Protein AF-A0AAU9L2Z6-F1 (afdb_monomer_lite)

InterPro domains:
  IPR029063 S-adenosyl-L-methionine-dependent methyltransferase superfamily [G3DSA:3.40.50.150] (1-72)
  IPR029063 S-adenosyl-L-methionine-dependent methyltransferase superfamily [SSF53335] (2-70)
  IPR051419 Lysine/N-terminal Methyltransferase Superfamily [PTHR12176] (2-71)

Organism: NCBI:txid622444

pLDDT: mean 83.32, std 19.64, range [26.39, 98.0]

Foldseek 3Di:
DQPVVDLVSVLVVCVVDVDADDPPDALVVCVVVCVVPPDLADAEEAEQCRSHCNVVVSVVVRRDHYDYDHSHPDDDPPPPPPDD

Structure (mmCIF, N/CA/C/O backbone):
data_AF-A0AAU9L2Z6-F1
#
_entry.id   AF-A0AAU9L2Z6-F1
#
loop_
_atom_site.group_PDB
_atom_site.id
_atom_site.type_symbol
_atom_site.label_atom_id
_atom_site.label_alt_id
_atom_site.label_comp_id
_atom_site.label_asym_id
_atom_site.label_entity_id
_atom_site.label_seq_id
_atom_site.pdbx_PDB_ins_code
_atom_site.Cartn_x
_atom_site.Cartn_y
_atom_site.Cartn_z
_atom_site.occupancy
_atom_site.B_iso_or_equiv
_atom_site.auth_seq_id
_atom_site.auth_comp_id
_atom_site.auth_asym_id
_atom_site.auth_atom_id
_atom_site.pdbx_PDB_model_num
ATOM 1 N N . MET A 1 1 ? 8.492 -9.402 -24.480 1.00 68.12 1 MET A N 1
ATOM 2 C CA . MET A 1 1 ? 7.687 -9.641 -23.262 1.00 68.12 1 MET A CA 1
ATOM 3 C C . MET A 1 1 ? 8.371 -8.957 -22.091 1.00 68.12 1 MET A C 1
ATOM 5 O O . MET A 1 1 ? 9.596 -9.017 -22.030 1.00 68.12 1 MET A O 1
ATOM 9 N N . ALA A 1 2 ? 7.623 -8.304 -21.202 1.00 81.88 2 ALA A N 1
ATOM 10 C CA . ALA A 1 2 ? 8.190 -7.735 -19.979 1.00 81.88 2 ALA A CA 1
ATOM 11 C C . ALA A 1 2 ? 8.765 -8.843 -19.074 1.00 81.88 2 ALA A C 1
ATOM 13 O O . ALA A 1 2 ? 8.231 -9.952 -19.030 1.00 81.88 2 ALA A O 1
ATOM 14 N N . GLN A 1 3 ? 9.871 -8.556 -18.382 1.00 89.81 3 GLN A N 1
ATOM 15 C CA . GLN A 1 3 ? 10.593 -9.521 -17.541 1.00 89.81 3 GLN A CA 1
ATOM 16 C C . GLN A 1 3 ? 10.290 -9.279 -16.058 1.00 89.81 3 GLN A C 1
ATOM 18 O O . GLN A 1 3 ? 11.191 -8.988 -15.278 1.00 89.81 3 GLN A O 1
ATOM 23 N N . TYR A 1 4 ? 9.021 -9.419 -15.668 1.00 87.81 4 TYR A N 1
ATOM 24 C CA . TYR A 1 4 ? 8.541 -9.090 -14.316 1.00 87.81 4 TYR A CA 1
ATOM 25 C C . TYR A 1 4 ? 9.254 -9.834 -13.175 1.00 87.81 4 TYR A C 1
ATOM 27 O O . TYR A 1 4 ? 9.270 -9.350 -12.050 1.00 87.81 4 TYR A O 1
ATOM 35 N N . GLY A 1 5 ? 9.881 -10.981 -13.454 1.00 86.81 5 GLY A N 1
ATOM 36 C CA . GLY A 1 5 ? 10.657 -11.736 -12.464 1.00 86.81 5 GLY A CA 1
ATOM 37 C C . GLY A 1 5 ? 12.071 -11.206 -12.188 1.00 86.81 5 GLY A C 1
ATOM 38 O O . GLY A 1 5 ? 12.762 -11.778 -11.351 1.00 86.81 5 GLY A O 1
ATOM 39 N N . LYS A 1 6 ? 12.546 -10.168 -12.893 1.00 87.44 6 LYS A N 1
ATOM 40 C CA . LYS A 1 6 ? 13.890 -9.605 -12.687 1.00 87.44 6 LYS A CA 1
ATOM 41 C C . LYS A 1 6 ? 13.836 -8.295 -11.918 1.00 87.44 6 LYS A C 1
ATOM 43 O O . LYS A 1 6 ? 13.117 -7.389 -12.322 1.00 87.44 6 LYS A O 1
ATOM 48 N N . ALA A 1 7 ? 14.689 -8.154 -10.902 1.00 85.50 7 ALA A N 1
ATOM 49 C CA . ALA A 1 7 ? 14.794 -6.911 -10.141 1.00 85.50 7 ALA A CA 1
ATOM 50 C C . ALA A 1 7 ? 15.136 -5.700 -11.050 1.00 85.50 7 ALA A C 1
ATOM 52 O O . ALA A 1 7 ? 14.459 -4.677 -11.063 1.00 85.50 7 ALA A O 1
ATOM 53 N N . SER A 1 8 ? 16.092 -5.875 -11.961 1.00 86.75 8 SER A N 1
ATOM 54 C CA . SER A 1 8 ? 16.503 -4.817 -12.893 1.00 86.75 8 SER A CA 1
ATOM 55 C C . SER A 1 8 ? 15.362 -4.238 -13.740 1.00 86.75 8 SER A C 1
ATOM 57 O O . SER A 1 8 ? 15.429 -3.082 -14.143 1.00 86.75 8 SER A O 1
ATOM 59 N N . TYR A 1 9 ? 14.324 -5.034 -14.037 1.00 88.44 9 TYR A N 1
ATOM 60 C CA . TYR A 1 9 ? 13.185 -4.564 -14.825 1.00 88.44 9 TYR A CA 1
ATOM 61 C C . TYR A 1 9 ? 12.447 -3.437 -14.109 1.00 88.44 9 TYR A C 1
ATOM 63 O O . TYR A 1 9 ? 12.064 -2.458 -14.752 1.00 88.44 9 TYR A O 1
ATOM 71 N N . TRP A 1 10 ? 12.246 -3.553 -12.796 1.00 86.06 10 TRP A N 1
ATOM 72 C CA . TRP A 1 10 ? 11.495 -2.522 -12.106 1.00 86.06 10 TRP A CA 1
ATOM 73 C C . TRP A 1 10 ? 12.346 -1.403 -11.530 1.00 86.06 10 TRP A C 1
ATOM 75 O O . TRP A 1 10 ? 11.826 -0.296 -11.430 1.00 86.06 10 TRP A O 1
ATOM 85 N N . ASP A 1 11 ? 13.639 -1.628 -11.273 1.00 85.19 11 ASP A N 1
ATOM 86 C CA . ASP A 1 11 ? 14.577 -0.516 -11.066 1.00 85.19 11 ASP A CA 1
ATOM 87 C C . ASP A 1 11 ? 14.499 0.446 -12.265 1.00 85.19 11 ASP A C 1
ATOM 89 O O . ASP A 1 11 ? 14.347 1.658 -12.109 1.00 85.19 11 ASP A O 1
ATOM 93 N N . GLU A 1 12 ? 14.507 -0.100 -13.487 1.00 87.38 12 GLU A N 1
ATOM 94 C CA . GLU A 1 12 ? 14.332 0.681 -14.712 1.00 87.38 12 GLU A CA 1
ATOM 95 C C . GLU A 1 12 ? 12.940 1.324 -14.799 1.00 87.38 12 GLU A C 1
ATOM 97 O O . GLU A 1 12 ? 12.832 2.506 -15.137 1.00 87.38 12 GLU A O 1
ATOM 102 N N . ARG A 1 13 ? 11.871 0.573 -14.490 1.00 85.62 13 ARG A N 1
ATOM 103 C CA . ARG A 1 13 ? 10.494 1.088 -14.550 1.00 85.62 13 ARG A CA 1
ATOM 104 C C . ARG A 1 13 ? 10.295 2.284 -13.625 1.00 85.62 13 ARG A C 1
ATOM 106 O O . ARG A 1 13 ? 9.846 3.318 -14.103 1.00 85.62 13 ARG A O 1
ATOM 113 N N . TYR A 1 14 ? 10.650 2.159 -12.350 1.00 82.44 14 TYR A N 1
ATOM 114 C CA . TYR A 1 14 ? 10.433 3.211 -11.355 1.00 82.44 14 TYR A CA 1
ATOM 115 C C . TYR A 1 14 ? 11.405 4.388 -11.497 1.00 82.44 14 TYR A C 1
ATOM 117 O O . TYR A 1 14 ? 11.098 5.489 -11.052 1.00 82.44 14 TYR A O 1
ATOM 125 N N . THR A 1 15 ? 12.546 4.199 -12.170 1.00 83.81 15 THR A N 1
ATOM 126 C CA . THR A 1 15 ? 13.429 5.318 -12.542 1.00 83.81 15 THR A CA 1
ATOM 127 C C . THR A 1 15 ? 12.849 6.146 -13.692 1.00 83.81 15 THR A C 1
ATOM 129 O O . THR A 1 15 ? 13.030 7.361 -13.733 1.00 83.81 15 THR A O 1
ATOM 132 N N . LYS A 1 16 ? 12.177 5.505 -14.655 1.00 84.50 16 LYS A N 1
ATOM 133 C CA . LYS A 1 16 ? 11.625 6.183 -15.841 1.00 84.50 16 LYS A CA 1
ATOM 134 C C . LYS A 1 16 ? 10.238 6.770 -15.617 1.00 84.50 16 LYS A C 1
ATOM 136 O O . LYS A 1 16 ? 9.890 7.750 -16.267 1.00 84.50 16 LYS A O 1
ATOM 141 N N . ASP A 1 17 ? 9.455 6.138 -14.758 1.00 77.94 17 ASP A N 1
ATOM 142 C CA . ASP A 1 17 ? 8.045 6.423 -14.547 1.00 77.94 17 ASP A CA 1
ATOM 143 C C . ASP A 1 17 ? 7.811 6.632 -13.049 1.00 77.94 17 ASP A C 1
ATOM 145 O O . ASP A 1 17 ? 7.746 5.679 -12.268 1.00 77.94 17 ASP A O 1
ATOM 149 N N . SER A 1 18 ? 7.781 7.902 -12.645 1.00 77.19 18 SER A N 1
ATOM 150 C CA . SER A 1 18 ? 7.613 8.312 -11.250 1.00 77.19 18 SER A CA 1
ATOM 151 C C . SER A 1 18 ? 6.146 8.441 -10.840 1.00 77.19 18 SER A C 1
ATOM 153 O O . SER A 1 18 ? 5.864 8.683 -9.664 1.00 77.19 18 SER A O 1
ATOM 155 N N . GLU A 1 19 ? 5.205 8.280 -11.776 1.00 85.12 19 GLU A N 1
ATOM 156 C CA . GLU A 1 19 ? 3.784 8.371 -11.468 1.00 85.12 19 GLU A CA 1
ATOM 157 C C . GLU A 1 19 ? 3.328 7.163 -10.650 1.00 85.12 19 GLU A C 1
ATOM 159 O O . GLU A 1 19 ? 3.639 6.009 -10.953 1.00 85.12 19 GLU A O 1
ATOM 164 N N . GLN A 1 20 ? 2.565 7.436 -9.592 1.00 85.38 20 GLN A N 1
ATOM 165 C CA . GLN A 1 20 ? 2.002 6.397 -8.736 1.00 85.38 20 GLN A CA 1
ATOM 166 C C . GLN A 1 20 ? 1.051 5.507 -9.533 1.00 85.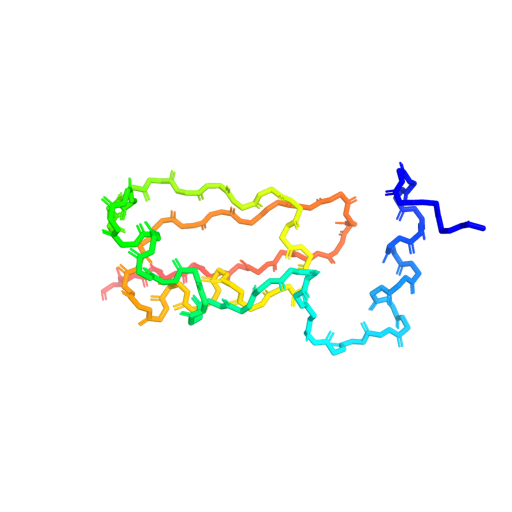38 20 GLN A C 1
ATOM 168 O O . GLN A 1 20 ? 0.091 5.992 -10.140 1.00 85.38 20 GLN A O 1
ATOM 173 N N . PHE A 1 21 ? 1.277 4.197 -9.473 1.00 88.44 21 PHE A N 1
ATO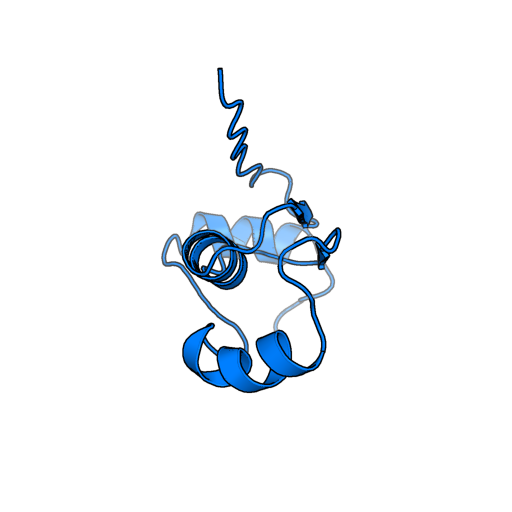M 174 C CA . PHE A 1 21 ? 0.585 3.241 -10.323 1.00 88.44 21 PHE A CA 1
ATOM 175 C C . PHE A 1 21 ? 0.014 2.067 -9.527 1.00 88.44 21 PHE A C 1
ATOM 177 O O . PHE A 1 21 ? 0.694 1.465 -8.699 1.00 88.44 21 PHE A O 1
ATOM 184 N N . ASP A 1 22 ? -1.227 1.698 -9.849 1.00 90.62 22 ASP A N 1
ATOM 185 C CA . ASP A 1 22 ? -1.882 0.496 -9.338 1.00 90.62 22 ASP A CA 1
ATOM 186 C C . ASP A 1 22 ? -2.098 -0.505 -10.468 1.00 90.62 22 ASP A C 1
ATOM 188 O O . ASP A 1 22 ? -2.760 -0.211 -11.461 1.00 90.62 22 ASP A O 1
ATOM 192 N N . TRP A 1 23 ? -1.560 -1.714 -10.300 1.00 91.06 23 TRP A N 1
ATOM 193 C CA . TRP A 1 23 ? -1.636 -2.769 -11.315 1.00 91.06 23 TRP A CA 1
ATOM 194 C C . TRP A 1 23 ? -3.047 -3.293 -11.565 1.00 91.06 23 TRP A C 1
ATOM 196 O O . TRP A 1 23 ? -3.326 -3.776 -12.660 1.00 91.06 23 TRP A O 1
ATOM 206 N N . TYR A 1 24 ? -3.912 -3.243 -10.550 1.00 92.56 24 TYR A N 1
ATOM 207 C CA . TYR A 1 24 ? -5.247 -3.824 -10.623 1.00 92.56 24 TYR A CA 1
ATOM 208 C C . TYR A 1 24 ? -6.347 -2.824 -10.275 1.00 92.56 24 TYR A C 1
ATOM 210 O O . TYR A 1 24 ? -7.127 -2.448 -11.146 1.00 92.56 24 TYR A O 1
ATOM 218 N N . GLN A 1 25 ? -6.435 -2.412 -9.010 1.00 94.88 25 GLN A N 1
ATOM 219 C CA . GLN A 1 25 ? -7.495 -1.537 -8.512 1.00 94.88 25 GLN A CA 1
ATOM 220 C C . GLN A 1 25 ? -6.929 -0.517 -7.529 1.00 94.88 25 GLN A C 1
ATOM 222 O O . GLN A 1 25 ? -5.984 -0.811 -6.799 1.00 94.88 25 GLN A O 1
ATOM 227 N N . ARG A 1 26 ? -7.556 0.662 -7.498 1.00 94.56 26 ARG A N 1
ATOM 228 C CA . ARG A 1 26 ? -7.348 1.677 -6.455 1.00 94.56 26 ARG A CA 1
ATOM 229 C C . ARG A 1 26 ? -8.015 1.244 -5.149 1.00 94.56 26 ARG A C 1
ATOM 231 O O . ARG A 1 26 ? -8.875 0.357 -5.168 1.00 94.56 26 ARG A O 1
ATOM 238 N N . TYR A 1 27 ? -7.675 1.896 -4.032 1.00 96.00 27 TYR A N 1
ATOM 239 C CA . TYR A 1 27 ? -8.243 1.551 -2.727 1.00 96.00 27 TYR A CA 1
ATOM 240 C C . TYR A 1 27 ? -9.771 1.561 -2.733 1.00 96.00 27 TYR A C 1
ATOM 242 O O . TYR A 1 27 ? -10.375 0.617 -2.236 1.00 96.00 27 TYR A O 1
ATOM 250 N N . ASP A 1 28 ? -10.404 2.550 -3.367 1.00 96.62 28 ASP A N 1
ATOM 251 C CA . ASP A 1 28 ? -11.867 2.667 -3.418 1.00 96.62 28 ASP A CA 1
ATOM 252 C C . ASP A 1 28 ? -12.562 1.410 -3.963 1.00 96.62 28 ASP A C 1
ATOM 254 O O . ASP A 1 28 ? -13.609 1.008 -3.451 1.00 96.62 28 ASP A O 1
ATOM 258 N N . GLY A 1 29 ? -11.956 0.743 -4.952 1.00 97.19 29 GLY A N 1
ATOM 259 C CA . GLY A 1 29 ? -12.484 -0.498 -5.527 1.00 97.19 29 GLY A CA 1
ATOM 260 C C . GLY A 1 29 ? -12.335 -1.714 -4.608 1.00 97.19 29 GLY A C 1
ATOM 261 O O . GLY A 1 29 ? -13.080 -2.683 -4.736 1.00 97.19 29 GLY A O 1
ATOM 262 N N . LEU A 1 30 ? -11.393 -1.669 -3.663 1.00 96.62 30 LEU A N 1
ATOM 263 C CA . LEU A 1 30 ? -11.099 -2.752 -2.719 1.00 96.62 30 LEU A CA 1
ATOM 264 C C . LEU A 1 30 ? -11.649 -2.481 -1.313 1.00 96.62 30 LEU A C 1
ATOM 266 O O . LEU A 1 30 ? -11.805 -3.414 -0.526 1.00 96.62 30 LEU A O 1
ATOM 270 N N . LYS A 1 31 ? -11.973 -1.225 -0.995 1.00 97.00 31 LYS A N 1
ATOM 271 C CA . LYS A 1 31 ? -12.293 -0.731 0.348 1.00 97.00 31 LYS A CA 1
ATOM 272 C C . LYS A 1 31 ? -13.373 -1.547 1.043 1.00 97.00 31 LYS A C 1
ATOM 274 O O . LYS A 1 31 ? -13.206 -1.922 2.199 1.00 97.00 31 LYS A O 1
ATOM 279 N N . GLN A 1 32 ? -14.477 -1.835 0.353 1.00 97.44 32 GLN A N 1
ATOM 280 C CA . GLN A 1 32 ? -15.576 -2.603 0.947 1.00 97.44 32 G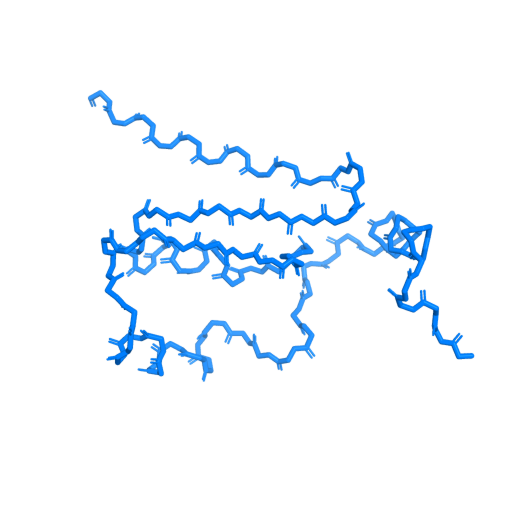LN A CA 1
ATOM 281 C C . GLN A 1 32 ? -15.131 -4.013 1.346 1.00 97.44 32 GLN A C 1
ATOM 283 O O . GLN A 1 32 ? -15.437 -4.463 2.448 1.00 97.44 32 GLN A O 1
ATOM 288 N N . LEU A 1 33 ? -14.362 -4.676 0.480 1.00 97.44 33 LEU A N 1
ATOM 289 C CA . LEU A 1 33 ? -13.855 -6.020 0.729 1.00 97.44 33 LEU A CA 1
ATOM 290 C C . LEU A 1 33 ? -12.819 -6.017 1.860 1.00 97.44 33 LEU 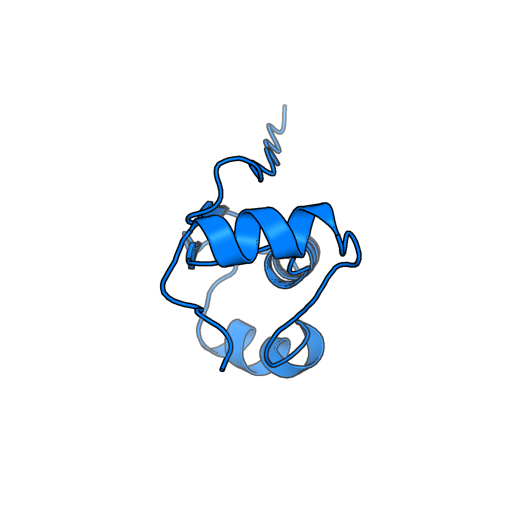A C 1
ATOM 292 O O . LEU A 1 33 ? -12.899 -6.827 2.779 1.00 97.44 33 LEU A O 1
ATOM 296 N N . LEU A 1 34 ? -11.877 -5.074 1.835 1.00 96.69 34 LEU A N 1
ATOM 297 C CA . LEU A 1 34 ? -10.855 -4.941 2.873 1.00 96.69 34 LEU A CA 1
ATOM 298 C C . LEU A 1 34 ? -11.482 -4.657 4.241 1.00 96.69 34 LEU A C 1
ATOM 300 O O . LEU A 1 34 ? -11.113 -5.299 5.218 1.00 96.69 34 LEU A O 1
ATOM 304 N N . ASN A 1 35 ? -12.485 -3.781 4.312 1.00 95.88 35 ASN A N 1
ATOM 305 C CA . ASN A 1 35 ? -13.190 -3.485 5.561 1.00 95.88 35 ASN A CA 1
ATOM 306 C C . ASN A 1 35 ? -14.012 -4.670 6.090 1.00 95.88 35 ASN A C 1
ATOM 308 O O . ASN A 1 35 ? -14.288 -4.729 7.286 1.00 95.88 35 ASN A O 1
ATOM 312 N N . GLN A 1 36 ? -14.403 -5.610 5.226 1.00 98.00 36 GLN A N 1
ATOM 313 C CA . GLN A 1 36 ? -15.124 -6.813 5.637 1.00 98.00 36 GLN A CA 1
ATOM 314 C C . GLN A 1 36 ? -14.205 -7.842 6.311 1.00 98.00 36 GLN A C 1
ATOM 316 O O . GLN A 1 36 ? -14.640 -8.532 7.232 1.00 98.00 36 GLN A O 1
ATOM 321 N N . TYR A 1 37 ? -12.954 -7.958 5.856 1.00 97.69 37 TYR A N 1
ATOM 322 C CA . TYR A 1 37 ? -12.068 -9.061 6.250 1.00 97.69 37 TYR A CA 1
ATOM 323 C C . TYR A 1 37 ? -10.824 -8.641 7.035 1.00 97.69 37 TYR A C 1
ATOM 325 O O . TYR A 1 37 ? -10.205 -9.492 7.667 1.00 97.69 37 TYR A O 1
ATOM 333 N N . VAL A 1 38 ? -10.463 -7.358 7.020 1.00 97.31 38 VAL A N 1
ATOM 334 C CA . VAL A 1 38 ? -9.248 -6.836 7.653 1.00 97.31 38 VAL A CA 1
ATOM 335 C C . VAL A 1 38 ? -9.633 -5.774 8.671 1.00 97.31 38 VAL A C 1
ATOM 337 O O . VAL A 1 38 ? -10.257 -4.762 8.336 1.00 97.31 38 VAL A O 1
ATOM 340 N N . LYS A 1 39 ? -9.243 -5.982 9.927 1.00 97.88 39 LYS A N 1
ATOM 341 C CA . LYS A 1 39 ? -9.478 -5.011 10.995 1.00 97.88 39 LYS A CA 1
ATOM 342 C C . LYS A 1 39 ? -8.462 -3.884 10.888 1.00 97.88 39 LYS A C 1
ATOM 344 O O . LYS A 1 39 ? -7.314 -4.086 10.505 1.00 97.88 39 LYS A O 1
ATOM 349 N N . LYS A 1 40 ? -8.865 -2.690 11.320 1.00 96.75 40 LYS A N 1
ATOM 350 C CA . LYS A 1 40 ? -7.992 -1.507 11.338 1.00 96.75 40 LYS A CA 1
ATOM 351 C C . LYS A 1 40 ? -6.728 -1.695 12.193 1.00 96.75 40 LYS A C 1
ATOM 353 O O . LYS A 1 40 ? -5.696 -1.106 11.893 1.00 96.75 40 LYS A O 1
ATOM 358 N N . THR A 1 41 ? -6.798 -2.555 13.206 1.00 96.31 41 THR A N 1
ATOM 359 C CA . THR A 1 41 ? -5.721 -2.837 14.168 1.00 96.31 41 THR A CA 1
ATOM 360 C C . THR A 1 41 ? -4.822 -4.019 13.784 1.00 96.31 41 THR A C 1
ATOM 362 O O . THR A 1 41 ? -3.842 -4.287 14.498 1.00 96.31 41 THR A O 1
ATOM 365 N N . ASP A 1 42 ? -5.154 -4.739 12.704 1.00 97.12 42 ASP A N 1
ATOM 366 C CA . ASP A 1 42 ? -4.374 -5.883 12.228 1.00 97.12 42 ASP A CA 1
ATOM 367 C C . ASP A 1 42 ? -2.991 -5.428 11.741 1.00 97.12 42 ASP A C 1
ATOM 369 O O . ASP A 1 42 ? -2.822 -4.321 11.231 1.00 97.12 42 ASP A O 1
ATOM 373 N N . CYS A 1 43 ? -1.990 -6.299 11.886 1.00 95.56 43 CYS A N 1
ATOM 374 C CA . CYS A 1 43 ? -0.671 -6.088 11.295 1.00 95.56 43 CYS A CA 1
ATOM 375 C C . CYS A 1 43 ? -0.699 -6.534 9.829 1.00 95.56 43 CYS A C 1
ATOM 377 O O . CYS A 1 43 ? -0.818 -7.727 9.548 1.00 95.56 43 CYS A O 1
ATOM 379 N N . ILE A 1 44 ? -0.573 -5.585 8.905 1.00 95.62 44 ILE A N 1
ATOM 380 C CA . ILE A 1 44 ? -0.721 -5.805 7.466 1.00 95.62 44 ILE A CA 1
ATOM 381 C C . ILE A 1 44 ? 0.648 -5.704 6.789 1.00 95.62 44 ILE A C 1
ATOM 383 O O . ILE A 1 44 ? 1.370 -4.721 6.959 1.00 95.62 44 ILE A O 1
ATOM 387 N N . LEU A 1 45 ? 0.991 -6.714 5.988 1.00 93.88 45 LEU A N 1
ATOM 388 C CA . LEU A 1 45 ? 2.167 -6.713 5.119 1.00 93.88 45 LEU A CA 1
ATOM 389 C C . LEU A 1 45 ? 1.728 -6.528 3.665 1.00 93.88 45 LEU A C 1
ATOM 391 O O . LEU A 1 45 ? 1.010 -7.361 3.115 1.00 93.88 45 LEU A O 1
ATOM 395 N N . MET A 1 46 ? 2.209 -5.465 3.035 1.00 92.62 46 MET A N 1
ATOM 396 C CA . MET A 1 46 ? 2.015 -5.170 1.620 1.00 92.62 46 MET A CA 1
ATOM 397 C C . MET A 1 46 ? 3.244 -5.663 0.854 1.00 92.62 46 MET A C 1
ATOM 399 O O . MET A 1 46 ? 4.277 -4.994 0.816 1.00 92.62 46 MET A O 1
ATOM 403 N N . ALA A 1 47 ? 3.150 -6.867 0.291 1.00 91.62 47 ALA A N 1
ATOM 404 C CA . ALA A 1 47 ? 4.230 -7.477 -0.475 1.00 91.62 47 ALA A CA 1
ATOM 405 C C . ALA A 1 47 ? 4.171 -7.061 -1.950 1.00 91.62 47 ALA A C 1
ATOM 407 O O . ALA A 1 47 ? 3.145 -7.250 -2.599 1.00 91.62 47 ALA A O 1
ATOM 408 N N . GLY A 1 48 ? 5.275 -6.527 -2.475 1.00 90.56 48 GLY A N 1
ATOM 409 C CA . GLY A 1 48 ? 5.312 -5.957 -3.823 1.00 90.56 48 GLY A CA 1
ATOM 410 C C . GLY A 1 48 ? 4.523 -4.650 -3.905 1.00 90.56 48 GLY A C 1
ATOM 411 O O . GLY A 1 48 ? 3.724 -4.467 -4.822 1.00 90.56 48 GLY A O 1
ATOM 412 N N . ALA A 1 49 ? 4.669 -3.787 -2.893 1.00 90.38 49 ALA A N 1
ATOM 413 C CA . ALA A 1 49 ? 3.897 -2.549 -2.778 1.00 90.38 49 ALA A CA 1
ATOM 414 C C . ALA A 1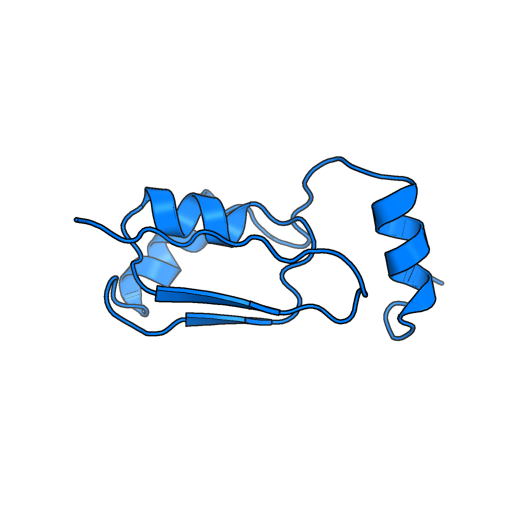 49 ? 4.145 -1.570 -3.943 1.00 90.38 49 ALA A C 1
ATOM 416 O O . ALA A 1 49 ? 3.273 -0.768 -4.282 1.00 90.38 49 ALA A O 1
ATOM 417 N N . GLY A 1 50 ? 5.321 -1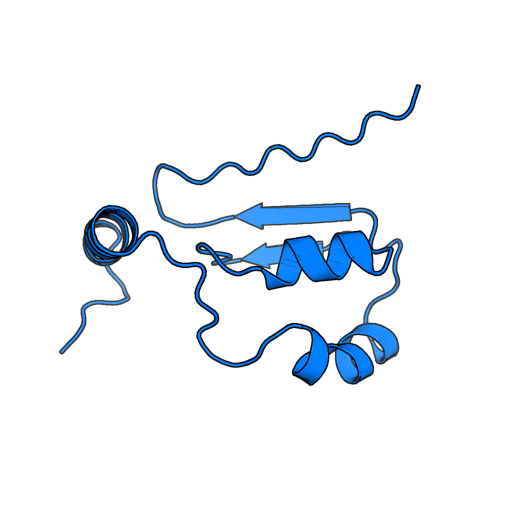.632 -4.565 1.00 89.31 50 GLY A N 1
ATOM 418 C CA . GLY A 1 50 ? 5.749 -0.746 -5.633 1.00 89.31 50 GLY A CA 1
ATOM 419 C C . GLY A 1 50 ? 5.614 0.718 -5.226 1.00 89.31 50 GLY A C 1
ATOM 420 O O . GLY A 1 50 ? 5.929 1.106 -4.103 1.00 89.31 50 GLY A O 1
ATOM 421 N N . ASN A 1 51 ? 5.085 1.525 -6.141 1.00 88.12 51 ASN A N 1
ATOM 422 C CA . ASN A 1 51 ? 4.707 2.917 -5.903 1.00 88.12 51 ASN A CA 1
ATOM 423 C C . ASN A 1 51 ? 3.176 3.105 -5.806 1.00 88.12 51 ASN A C 1
ATOM 425 O O . ASN A 1 51 ? 2.662 4.184 -6.112 1.00 88.12 51 ASN A O 1
ATOM 429 N N . SER A 1 52 ? 2.450 2.050 -5.421 1.00 91.56 52 SER A N 1
ATOM 430 C CA . SER A 1 52 ? 0.998 2.074 -5.225 1.00 91.56 52 SER A CA 1
ATOM 431 C C . SER A 1 52 ? 0.597 3.036 -4.103 1.00 91.56 52 SER A C 1
ATOM 433 O O . SER A 1 52 ? 1.284 3.151 -3.086 1.00 91.56 52 SER A O 1
ATOM 435 N N . ARG A 1 53 ? -0.570 3.676 -4.250 1.00 92.00 53 ARG A N 1
ATOM 436 C CA . ARG A 1 53 ? -1.192 4.476 -3.177 1.00 92.00 53 ARG A CA 1
ATOM 437 C C . ARG A 1 53 ? -2.010 3.655 -2.197 1.00 92.00 53 ARG A C 1
ATOM 439 O O . ARG A 1 53 ? -2.483 4.196 -1.204 1.00 92.00 53 ARG A O 1
ATOM 446 N N . LEU A 1 54 ? -2.201 2.367 -2.465 1.00 94.69 54 LEU A N 1
ATOM 447 C CA . LEU A 1 54 ? -3.125 1.527 -1.718 1.00 94.69 54 LEU A CA 1
ATOM 448 C C . LEU A 1 54 ? -2.841 1.564 -0.211 1.00 94.69 54 LEU A C 1
ATOM 450 O O . LEU A 1 54 ? -3.760 1.757 0.579 1.00 94.69 54 LEU A O 1
ATOM 454 N N . SER A 1 55 ? -1.575 1.436 0.194 1.00 93.19 55 SER A N 1
ATOM 455 C CA . SER A 1 55 ? -1.207 1.457 1.613 1.00 93.19 55 SER A CA 1
ATOM 456 C C . SER A 1 55 ? -1.337 2.845 2.251 1.00 93.19 55 SER A C 1
ATOM 458 O O . SER A 1 55 ? -1.759 2.938 3.401 1.00 93.19 55 SER A O 1
ATOM 460 N N . GLU A 1 56 ? -1.057 3.924 1.514 1.00 93.44 56 GLU A N 1
ATOM 461 C CA . GLU A 1 56 ? -1.287 5.310 1.957 1.00 93.44 56 GLU A CA 1
ATOM 462 C C . GLU A 1 56 ? -2.783 5.570 2.197 1.00 93.44 56 GLU A C 1
ATOM 464 O O . GLU A 1 56 ? -3.179 6.065 3.252 1.00 93.44 56 GLU A O 1
ATOM 469 N N . GLU A 1 57 ? -3.631 5.184 1.245 1.00 96.12 57 GLU A N 1
ATOM 470 C CA . GLU A 1 57 ? -5.084 5.359 1.321 1.00 96.12 57 GLU A CA 1
ATOM 471 C C . GLU A 1 57 ? -5.705 4.493 2.429 1.00 96.12 57 GLU A C 1
ATOM 473 O O . GLU A 1 57 ? -6.611 4.946 3.129 1.00 96.12 57 GLU A O 1
ATOM 478 N N . MET A 1 58 ? -5.167 3.294 2.672 1.00 96.50 58 MET A N 1
ATOM 479 C CA . MET A 1 58 ? -5.538 2.476 3.829 1.00 96.50 58 MET A CA 1
ATOM 480 C C . MET A 1 58 ? -5.179 3.160 5.156 1.00 96.50 58 MET A C 1
ATOM 482 O O . MET A 1 58 ? -6.012 3.210 6.062 1.00 96.50 58 MET A O 1
ATOM 486 N N . VAL A 1 59 ? -3.979 3.731 5.286 1.00 95.81 59 VAL A N 1
ATOM 487 C CA . VAL A 1 59 ? -3.604 4.491 6.493 1.00 95.81 59 VAL A CA 1
ATOM 488 C C . VAL A 1 59 ? -4.552 5.675 6.705 1.00 95.81 59 VAL A C 1
ATOM 490 O O . VAL A 1 59 ? -5.058 5.865 7.811 1.00 95.81 59 VAL A O 1
ATOM 493 N N . ASN A 1 60 ? -4.875 6.417 5.642 1.00 96.44 60 ASN A N 1
ATOM 494 C CA . ASN A 1 60 ? -5.832 7.528 5.698 1.00 96.44 60 ASN A CA 1
ATOM 495 C C . ASN A 1 60 ? -7.246 7.076 6.113 1.00 96.44 60 ASN A C 1
ATOM 497 O O . ASN A 1 60 ? -7.973 7.832 6.755 1.00 96.44 60 ASN A O 1
ATOM 501 N N . ASP A 1 61 ? -7.630 5.837 5.796 1.00 96.00 61 ASP A N 1
ATOM 502 C CA . ASP A 1 61 ? -8.895 5.217 6.213 1.00 96.00 61 ASP A CA 1
ATOM 503 C C . ASP A 1 61 ? -8.826 4.543 7.601 1.00 96.00 61 ASP A C 1
ATOM 505 O O . ASP A 1 61 ? -9.748 3.827 8.001 1.00 96.00 61 ASP A O 1
ATOM 509 N N . GLY A 1 62 ? -7.736 4.757 8.344 1.00 96.56 62 GLY A N 1
ATOM 510 C CA . GLY A 1 62 ? -7.592 4.376 9.747 1.00 96.56 62 GLY A CA 1
ATOM 511 C C . GLY A 1 62 ? -6.934 3.023 10.001 1.00 96.56 62 GLY A C 1
ATOM 512 O O . GLY A 1 62 ? -6.974 2.558 11.135 1.00 96.56 62 GLY A O 1
ATOM 513 N N . TYR A 1 63 ? -6.346 2.371 8.993 1.00 97.00 63 TYR A N 1
ATOM 514 C CA . TYR A 1 63 ? -5.511 1.193 9.242 1.00 97.00 63 TYR A CA 1
ATOM 515 C C . TYR A 1 63 ? -4.202 1.602 9.933 1.00 97.00 63 TYR A C 1
ATOM 517 O O . TYR A 1 63 ? -3.512 2.518 9.492 1.00 97.00 63 TYR A O 1
ATOM 525 N N . GLU A 1 64 ? -3.861 0.924 11.026 1.00 93.94 64 GLU A N 1
ATOM 526 C CA . GLU A 1 64 ? -2.845 1.409 11.967 1.00 93.94 64 GLU A CA 1
ATOM 527 C C . GLU A 1 64 ? -1.441 0.863 11.692 1.00 93.94 64 GLU A C 1
ATOM 529 O O . GLU A 1 64 ? -0.449 1.560 11.897 1.00 93.94 64 GLU A O 1
ATOM 534 N N . LYS A 1 65 ? -1.341 -0.403 11.273 1.00 94.69 65 LYS A N 1
ATOM 535 C CA . LYS A 1 65 ? -0.069 -1.135 11.205 1.00 94.69 65 LYS A CA 1
ATOM 536 C C . LYS A 1 65 ? 0.131 -1.710 9.813 1.00 94.69 65 LYS A C 1
ATOM 538 O O . LYS A 1 65 ? -0.283 -2.835 9.540 1.00 94.69 65 LYS A O 1
ATOM 543 N N . LEU A 1 66 ? 0.786 -0.945 8.945 1.00 94.38 66 LEU A N 1
ATOM 544 C CA . LEU A 1 66 ? 1.146 -1.386 7.599 1.00 94.38 66 LEU A CA 1
ATOM 545 C C . LEU A 1 66 ? 2.661 -1.389 7.417 1.00 94.38 66 LEU A C 1
ATOM 547 O O . LEU A 1 66 ? 3.345 -0.426 7.756 1.00 94.38 66 LEU A O 1
ATOM 551 N N . MET A 1 67 ? 3.171 -2.467 6.831 1.00 90.88 67 MET A N 1
ATOM 552 C CA . MET A 1 67 ? 4.554 -2.592 6.390 1.00 90.88 67 MET A CA 1
ATOM 553 C C . MET A 1 67 ? 4.571 -2.834 4.884 1.00 90.88 67 MET A C 1
ATOM 555 O O . MET A 1 67 ? 3.972 -3.795 4.410 1.00 90.88 67 MET A O 1
ATOM 559 N N . ASN A 1 68 ? 5.267 -1.980 4.137 1.00 91.50 68 ASN A N 1
ATOM 560 C CA . ASN A 1 68 ? 5.480 -2.160 2.703 1.00 91.50 68 ASN A CA 1
ATOM 561 C C . ASN A 1 68 ? 6.834 -2.833 2.468 1.00 91.50 68 ASN A C 1
ATOM 563 O O . ASN A 1 68 ? 7.840 -2.400 3.030 1.00 91.50 68 ASN A O 1
ATOM 567 N N . VAL A 1 69 ? 6.861 -3.870 1.632 1.00 89.75 69 VAL A N 1
ATOM 568 C CA . VAL A 1 69 ? 8.099 -4.509 1.171 1.00 89.75 69 VAL A CA 1
ATOM 569 C C . VAL A 1 69 ? 8.081 -4.649 -0.343 1.00 89.75 69 VAL A C 1
ATOM 571 O O . VAL A 1 69 ? 7.052 -4.981 -0.933 1.00 89.75 69 VAL A O 1
ATOM 574 N N . ASP A 1 70 ? 9.230 -4.424 -0.969 1.00 86.69 70 ASP A N 1
ATOM 575 C CA . ASP A 1 70 ? 9.418 -4.609 -2.403 1.00 86.69 70 ASP A CA 1
ATOM 576 C C . ASP A 1 70 ? 10.849 -5.079 -2.718 1.00 86.69 70 ASP A C 1
ATOM 578 O O . ASP A 1 70 ? 11.753 -4.954 -1.894 1.00 86.69 70 ASP A O 1
ATOM 582 N N . VAL A 1 71 ? 11.035 -5.667 -3.899 1.00 79.00 71 VAL A N 1
ATOM 583 C CA . VAL A 1 71 ? 12.297 -6.225 -4.405 1.00 79.00 71 VAL A CA 1
ATOM 584 C C . VAL A 1 71 ? 13.227 -5.126 -4.944 1.00 79.00 71 VAL A C 1
ATOM 586 O O . VAL A 1 71 ? 14.415 -5.381 -5.147 1.00 79.00 71 VAL A O 1
ATOM 589 N N . PHE A 1 72 ? 12.732 -3.899 -5.137 1.00 66.19 72 PHE A N 1
ATOM 590 C CA . PHE A 1 72 ? 13.554 -2.763 -5.572 1.00 66.19 72 PHE A CA 1
ATOM 591 C C . PHE A 1 72 ? 14.346 -2.158 -4.423 1.00 66.19 72 PHE A C 1
ATOM 593 O O . PHE A 1 72 ? 13.849 -1.971 -3.316 1.00 66.19 72 PHE A O 1
ATOM 600 N N . CYS A 1 73 ? 15.600 -1.817 -4.716 1.00 48.59 73 CYS A N 1
ATOM 601 C CA . CYS A 1 73 ? 16.582 -1.346 -3.737 1.00 48.59 73 CYS A CA 1
ATOM 602 C C . CYS A 1 73 ? 16.224 0.021 -3.111 1.00 48.59 73 CYS A C 1
ATOM 604 O O . CYS A 1 73 ? 16.856 0.461 -2.155 1.00 48.59 73 CYS A O 1
ATOM 606 N N . LEU A 1 74 ? 15.196 0.706 -3.610 1.00 50.00 74 LEU A N 1
ATOM 607 C CA . LEU A 1 74 ? 14.786 2.027 -3.150 1.00 50.00 74 LEU A CA 1
ATOM 608 C C . LEU A 1 74 ? 13.264 2.142 -3.209 1.00 50.00 74 LEU A C 1
ATOM 610 O O . LEU A 1 74 ? 12.740 2.441 -4.270 1.00 50.00 74 LEU A O 1
ATOM 614 N N . LEU A 1 75 ? 12.579 1.923 -2.082 1.00 46.72 75 LEU A N 1
ATOM 615 C CA . LEU A 1 75 ? 11.317 2.583 -1.701 1.00 46.72 75 LEU A CA 1
ATOM 616 C C . LEU A 1 75 ? 10.978 2.206 -0.243 1.00 46.72 75 LEU A C 1
ATOM 618 O O . LEU A 1 75 ? 10.109 1.389 0.046 1.00 46.72 75 LEU A O 1
ATOM 622 N N . VAL A 1 76 ? 11.702 2.806 0.706 1.00 40.94 76 VAL A N 1
ATOM 623 C CA . VAL A 1 76 ? 11.300 2.814 2.120 1.00 40.94 76 VAL A CA 1
ATOM 624 C C . VAL A 1 76 ? 10.402 4.029 2.331 1.00 40.94 76 VAL A C 1
ATOM 626 O O . VAL A 1 76 ? 10.893 5.146 2.481 1.00 40.94 76 VAL A O 1
ATOM 629 N N . VAL A 1 77 ? 9.082 3.831 2.358 1.00 40.72 77 VAL A N 1
ATOM 630 C CA . VAL A 1 77 ? 8.178 4.832 2.944 1.00 40.72 77 VAL A CA 1
ATOM 631 C C . VAL A 1 77 ? 8.207 4.635 4.457 1.00 40.72 77 VAL A C 1
ATOM 633 O O . VAL A 1 77 ? 7.459 3.835 5.015 1.00 40.72 77 VAL A O 1
ATOM 636 N N . ASN A 1 78 ? 9.119 5.339 5.128 1.00 33.94 78 ASN A N 1
ATOM 637 C CA . ASN A 1 78 ? 9.124 5.453 6.584 1.00 33.94 78 ASN A CA 1
ATOM 638 C C . ASN A 1 78 ? 7.964 6.359 7.019 1.00 33.94 78 ASN A C 1
ATOM 640 O O . ASN A 1 78 ? 8.165 7.543 7.263 1.00 33.94 78 ASN A O 1
ATOM 644 N N . ASN A 1 79 ? 6.761 5.807 7.167 1.00 41.00 79 ASN A N 1
ATOM 645 C CA . ASN A 1 79 ? 5.715 6.456 7.958 1.00 41.00 79 ASN A CA 1
ATOM 646 C C . ASN A 1 79 ? 5.805 5.955 9.402 1.00 41.00 79 ASN A C 1
ATOM 648 O O . ASN A 1 79 ? 4.986 5.168 9.870 1.00 41.00 79 ASN A O 1
ATOM 652 N N . HIS A 1 80 ? 6.841 6.407 10.113 1.00 32.62 80 HIS A N 1
ATOM 653 C CA . HIS A 1 80 ? 6.809 6.406 11.571 1.00 32.62 80 HIS A CA 1
ATOM 654 C C . HIS A 1 80 ? 5.822 7.490 12.011 1.00 32.62 80 HIS A C 1
ATOM 656 O O . HIS A 1 80 ? 6.171 8.664 12.072 1.00 32.62 80 HIS A O 1
ATOM 662 N N . VAL A 1 81 ? 4.586 7.106 12.329 1.00 37.38 81 VAL A N 1
ATOM 663 C CA . VAL A 1 81 ? 3.740 7.929 13.200 1.00 37.38 81 VAL A CA 1
ATOM 664 C C . VAL A 1 81 ? 4.068 7.526 14.635 1.00 37.38 81 VAL A C 1
ATOM 666 O O . VAL A 1 81 ? 3.379 6.713 15.246 1.00 37.38 81 VAL A O 1
ATOM 669 N N . THR A 1 82 ? 5.160 8.064 15.177 1.00 26.39 82 THR A N 1
ATOM 670 C CA . THR A 1 82 ? 5.328 8.133 16.631 1.00 26.39 82 THR A CA 1
ATOM 671 C C . THR A 1 82 ? 4.413 9.243 17.130 1.00 26.39 82 THR A C 1
ATOM 673 O O . THR A 1 82 ? 4.690 10.421 16.918 1.00 26.39 82 THR A O 1
ATOM 676 N N . ARG A 1 83 ? 3.284 8.864 17.736 1.00 26.73 83 ARG A N 1
ATOM 677 C CA . ARG A 1 83 ? 2.524 9.771 18.600 1.00 26.73 83 ARG A CA 1
ATOM 678 C C . ARG A 1 83 ? 3.297 9.906 19.911 1.00 26.73 83 ARG A C 1
ATOM 680 O O . ARG A 1 83 ? 3.413 8.917 20.634 1.00 26.73 83 ARG A O 1
ATOM 687 N N . GLU A 1 84 ? 3.832 11.096 20.167 1.00 32.50 84 GLU A N 1
ATOM 688 C CA . GLU A 1 84 ? 3.964 11.620 21.533 1.00 32.50 84 GLU A CA 1
ATOM 689 C C . GLU A 1 84 ? 2.638 12.268 21.948 1.00 32.50 84 GLU A C 1
ATOM 691 O O . GLU A 1 84 ? 1.970 12.857 21.061 1.00 32.50 84 GLU A O 1
#

Secondary structure (DSSP, 8-state):
---TT-HHHHHHHHHH--S---SS--HHHHHHHHHHH--TTSEEEEET-TT-SHHHHHHHTT--EEEEE-SSS-----------

Sequence (84 aa):
MAQYGKASYWDERYTKDSEQFDWYQRYDGLKQLLNQYVKKTDCILMAGAGNSRLSEEMVNDGYEKLMNVDVFCLLVVNNHVTRE

Radius of gyration: 14.12 Å; chains: 1; bounding box: 32×23×45 Å